Protein AF-A0A4Q7QNF3-F1 (afdb_monomer_lite)

Secondary structure (DSSP, 8-state):
--HHHHHHHHHHHHHHHHHHHHHH-SSHHHHHHHHHHHHHH--SHHHHHHHHHHHHHHHHHH--

Sequence (64 aa):
MDEEQQALLDDVLIVLDIIVILAVEDNPVLGIVFVGLLKAVTKDRAVRIAFILLVIVLNMGRRK

Structure (mmCIF, N/CA/C/O backbone):
data_AF-A0A4Q7QNF3-F1
#
_entry.id   AF-A0A4Q7QNF3-F1
#
loop_
_atom_site.group_PDB
_atom_site.id
_atom_site.type_symbol
_atom_site.label_atom_id
_atom_site.label_alt_id
_atom_site.label_comp_id
_atom_site.label_asym_id
_atom_site.label_entity_id
_atom_site.label_seq_id
_atom_site.pdbx_PDB_ins_code
_atom_site.Cartn_x
_atom_site.Cartn_y
_atom_site.Cartn_z
_atom_site.occupancy
_atom_site.B_iso_or_equiv
_atom_site.auth_seq_id
_atom_site.auth_comp_id
_atom_site.auth_asym_id
_atom_site.auth_atom_id
_atom_site.pdbx_PDB_model_num
ATOM 1 N N . MET A 1 1 ? 16.182 -3.453 -14.512 1.00 62.19 1 MET A N 1
ATOM 2 C CA . MET A 1 1 ? 15.554 -4.196 -13.407 1.00 62.19 1 MET A CA 1
ATOM 3 C C . MET A 1 1 ? 15.061 -5.477 -14.021 1.00 62.19 1 MET A C 1
ATOM 5 O O . MET A 1 1 ? 14.260 -5.401 -14.952 1.00 62.19 1 MET A O 1
ATOM 9 N N . ASP A 1 2 ? 15.641 -6.587 -13.597 1.00 80.19 2 ASP A N 1
ATOM 10 C CA . ASP A 1 2 ? 15.442 -7.882 -14.244 1.00 80.19 2 ASP A CA 1
ATOM 11 C C . ASP A 1 2 ? 13.993 -8.349 -14.033 1.00 80.19 2 ASP A C 1
ATOM 13 O O . ASP A 1 2 ? 13.335 -7.933 -13.075 1.00 80.19 2 ASP A O 1
ATOM 17 N N . GLU A 1 3 ? 13.452 -9.157 -14.945 1.00 77.94 3 GLU A N 1
ATOM 18 C CA . GLU A 1 3 ? 12.035 -9.563 -14.919 1.00 77.94 3 GLU A CA 1
ATOM 19 C C . GLU A 1 3 ? 11.653 -10.282 -13.610 1.00 77.94 3 GLU A C 1
ATOM 21 O O . GLU A 1 3 ? 10.571 -10.048 -13.073 1.00 77.94 3 GLU A O 1
ATOM 26 N N . GLU A 1 4 ? 12.576 -11.048 -13.018 1.00 81.19 4 GLU A N 1
ATOM 27 C CA . GLU A 1 4 ? 12.397 -11.669 -11.696 1.00 81.19 4 GLU A CA 1
ATOM 28 C C . GLU A 1 4 ? 12.201 -10.643 -10.574 1.00 81.19 4 GLU A C 1
ATOM 30 O O . GLU A 1 4 ? 11.355 -10.824 -9.699 1.00 81.19 4 GLU A O 1
ATOM 35 N N . GLN A 1 5 ? 12.942 -9.532 -10.599 1.00 80.50 5 GLN A N 1
ATOM 36 C CA . GLN A 1 5 ? 12.810 -8.483 -9.584 1.00 80.50 5 GLN A CA 1
ATOM 37 C C . GLN A 1 5 ? 11.444 -7.800 -9.672 1.00 80.50 5 GLN A C 1
ATOM 39 O O . GLN A 1 5 ? 10.890 -7.391 -8.655 1.00 80.50 5 GLN A O 1
ATOM 44 N N . GLN A 1 6 ? 10.884 -7.681 -10.878 1.00 80.50 6 GLN A N 1
ATOM 45 C CA . GLN A 1 6 ? 9.542 -7.131 -11.066 1.00 80.50 6 GLN A CA 1
ATOM 46 C C . GLN A 1 6 ? 8.465 -8.056 -10.506 1.00 80.50 6 GLN A C 1
ATOM 48 O O . GLN A 1 6 ? 7.563 -7.568 -9.830 1.00 80.50 6 GLN A O 1
ATOM 53 N N . ALA A 1 7 ? 8.594 -9.365 -10.730 1.00 83.50 7 ALA A N 1
ATOM 54 C CA . ALA A 1 7 ? 7.670 -10.352 -10.182 1.00 83.50 7 ALA A CA 1
ATOM 55 C C . ALA A 1 7 ? 7.687 -10.352 -8.644 1.00 83.50 7 ALA A C 1
ATOM 57 O O . ALA A 1 7 ? 6.636 -10.262 -8.014 1.00 83.50 7 ALA A O 1
ATOM 58 N N . LEU A 1 8 ? 8.879 -10.330 -8.035 1.00 85.81 8 LEU A N 1
ATOM 59 C CA . LEU A 1 8 ? 9.019 -10.237 -6.578 1.00 85.81 8 LEU A CA 1
ATOM 60 C C . LEU A 1 8 ? 8.391 -8.956 -6.008 1.00 85.81 8 LEU A C 1
ATOM 62 O O . LEU A 1 8 ? 7.772 -8.986 -4.946 1.00 85.81 8 LEU A O 1
ATOM 66 N N . LEU A 1 9 ? 8.536 -7.821 -6.698 1.00 84.25 9 LEU A N 1
ATOM 67 C CA . LEU A 1 9 ? 7.922 -6.562 -6.268 1.00 84.25 9 LEU A CA 1
ATOM 68 C C . LEU A 1 9 ? 6.396 -6.589 -6.368 1.00 84.25 9 LEU A C 1
ATOM 70 O O . LEU A 1 9 ? 5.733 -5.991 -5.522 1.00 84.25 9 LEU A O 1
ATOM 74 N N . ASP A 1 10 ? 5.844 -7.267 -7.372 1.00 86.31 10 ASP A N 1
ATOM 75 C CA . ASP A 1 10 ? 4.399 -7.417 -7.518 1.00 86.31 10 ASP A CA 1
ATOM 76 C C . ASP A 1 10 ? 3.818 -8.287 -6.383 1.00 86.31 10 ASP A C 1
ATOM 78 O O . ASP A 1 10 ? 2.806 -7.907 -5.789 1.00 86.31 10 ASP A O 1
ATOM 82 N N . ASP A 1 11 ? 4.507 -9.360 -5.981 1.00 88.81 11 ASP A N 1
ATOM 83 C CA . ASP A 1 11 ? 4.122 -10.175 -4.817 1.00 88.81 11 ASP A CA 1
ATOM 84 C C .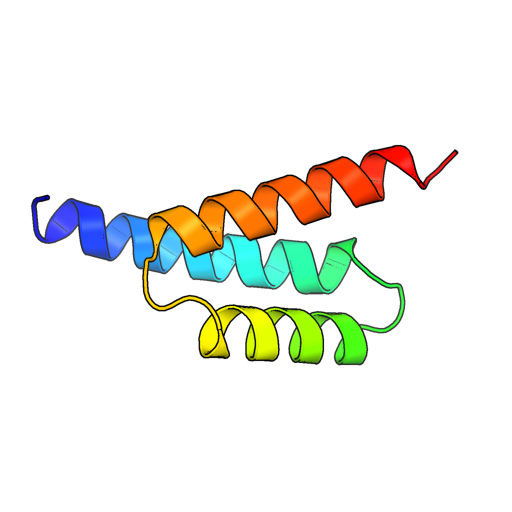 ASP A 1 11 ? 4.185 -9.376 -3.504 1.00 88.81 11 ASP A C 1
ATOM 86 O O . ASP A 1 11 ? 3.252 -9.394 -2.694 1.00 88.81 11 ASP A O 1
ATOM 90 N N . VAL A 1 12 ? 5.264 -8.613 -3.299 1.00 87.19 12 VAL A N 1
ATOM 91 C CA . VAL A 1 12 ? 5.431 -7.753 -2.115 1.00 87.19 12 VAL A CA 1
ATOM 92 C C . VAL A 1 12 ? 4.346 -6.676 -2.053 1.00 87.19 12 VAL A C 1
ATOM 94 O O . VAL A 1 12 ? 3.826 -6.389 -0.973 1.00 87.19 12 VAL A O 1
ATOM 97 N N . LEU A 1 13 ? 3.968 -6.099 -3.196 1.00 88.38 13 LEU A N 1
ATOM 98 C CA . LEU A 1 13 ? 2.884 -5.122 -3.281 1.00 88.38 13 LEU A CA 1
ATOM 99 C C . LEU A 1 13 ? 1.540 -5.710 -2.842 1.00 88.38 13 LEU A C 1
ATOM 101 O O . LEU A 1 13 ? 0.807 -5.038 -2.121 1.00 88.38 13 LEU A O 1
ATOM 105 N N . ILE A 1 14 ? 1.232 -6.957 -3.206 1.00 90.31 14 ILE A N 1
ATOM 106 C CA . ILE A 1 14 ? -0.005 -7.627 -2.774 1.00 90.31 14 ILE A CA 1
ATOM 107 C C . I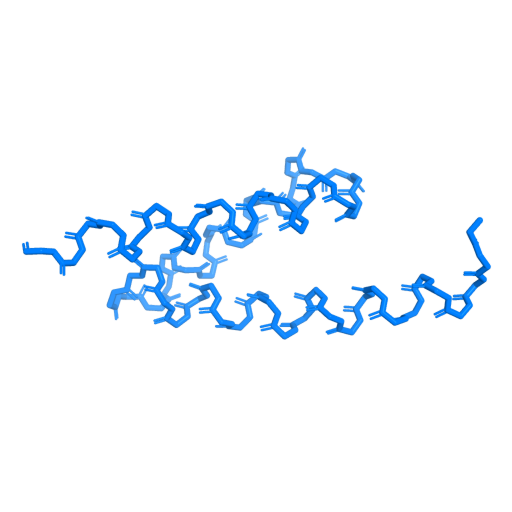LE A 1 14 ? -0.036 -7.775 -1.249 1.00 90.31 14 ILE A C 1
ATOM 109 O O . ILE A 1 14 ? -1.046 -7.468 -0.614 1.00 90.31 14 ILE A O 1
ATOM 113 N N . VAL A 1 15 ? 1.072 -8.211 -0.646 1.00 90.69 15 VAL A N 1
ATOM 114 C CA . VAL A 1 15 ? 1.165 -8.363 0.814 1.00 90.69 15 VAL A CA 1
ATOM 115 C C . VAL A 1 15 ? 1.031 -7.007 1.512 1.00 90.69 15 VAL A C 1
ATOM 117 O O . VAL A 1 15 ? 0.289 -6.882 2.488 1.00 90.69 15 VAL A O 1
ATOM 120 N N . LEU A 1 16 ? 1.704 -5.976 0.998 1.00 88.88 16 LEU A N 1
ATOM 121 C CA . LEU A 1 16 ? 1.633 -4.617 1.535 1.00 88.88 16 LEU A CA 1
ATOM 122 C C . LEU A 1 16 ? 0.226 -4.021 1.437 1.00 88.88 16 LEU A C 1
ATOM 124 O O . LEU A 1 16 ? -0.220 -3.383 2.389 1.00 88.88 16 LEU A O 1
ATOM 128 N N . ASP A 1 17 ? -0.488 -4.261 0.338 1.00 89.31 17 ASP A N 1
ATOM 129 C CA . ASP A 1 17 ? -1.875 -3.827 0.179 1.00 89.31 17 ASP A CA 1
ATOM 130 C C . ASP A 1 17 ? -2.770 -4.426 1.274 1.00 89.31 17 ASP A C 1
ATOM 132 O O . ASP A 1 17 ? -3.540 -3.703 1.905 1.00 89.31 17 ASP A O 1
ATOM 136 N N . ILE A 1 18 ? -2.639 -5.730 1.548 1.00 89.38 18 ILE A N 1
ATOM 137 C CA . ILE A 1 18 ? -3.405 -6.411 2.605 1.00 89.38 18 ILE A CA 1
ATOM 138 C C . ILE A 1 18 ? -3.083 -5.807 3.975 1.00 89.38 18 ILE A C 1
ATOM 140 O O . ILE A 1 18 ? -3.995 -5.494 4.740 1.00 89.38 18 ILE A O 1
ATOM 144 N N . ILE A 1 19 ? -1.796 -5.611 4.279 1.00 88.69 19 ILE A N 1
ATOM 145 C CA . ILE A 1 19 ? -1.364 -5.014 5.549 1.00 88.69 19 ILE A CA 1
ATOM 146 C C . ILE A 1 19 ? -1.957 -3.616 5.707 1.00 88.69 19 ILE A C 1
ATOM 148 O O . ILE A 1 19 ? -2.499 -3.306 6.762 1.00 88.69 19 ILE A O 1
ATOM 152 N N . VAL A 1 20 ? -1.900 -2.781 4.669 1.00 86.94 20 VAL A N 1
ATOM 153 C CA . VAL A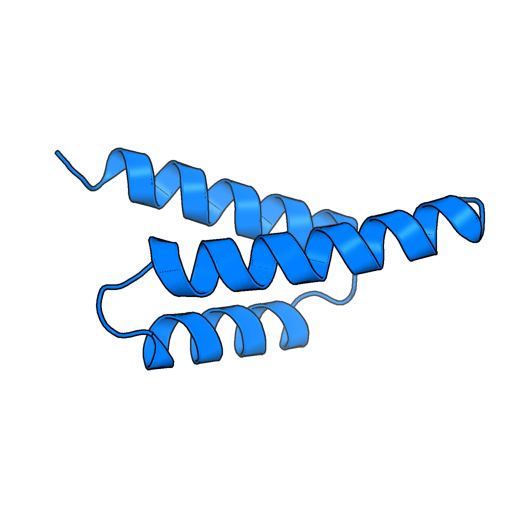 1 20 ? -2.469 -1.427 4.692 1.00 86.94 20 VAL A CA 1
ATOM 154 C C . VAL A 1 20 ? -3.971 -1.457 4.926 1.00 86.94 20 VAL A C 1
ATOM 156 O O . VAL A 1 20 ? -4.454 -0.700 5.764 1.00 86.94 20 VAL A O 1
ATOM 159 N N . ILE A 1 21 ? -4.700 -2.340 4.239 1.00 87.94 21 ILE A N 1
ATOM 160 C CA . ILE A 1 21 ? -6.154 -2.463 4.401 1.00 87.94 21 ILE A CA 1
ATOM 161 C C . ILE A 1 21 ? -6.519 -2.778 5.854 1.00 87.94 21 ILE A C 1
ATOM 163 O O . ILE A 1 21 ? -7.472 -2.206 6.375 1.00 87.94 21 ILE A O 1
ATOM 167 N N . LEU A 1 22 ? -5.754 -3.656 6.506 1.00 85.19 22 LEU A N 1
ATOM 168 C CA . LEU A 1 22 ? -5.988 -4.060 7.894 1.00 85.19 22 LEU A CA 1
ATOM 169 C C . LEU A 1 22 ? -5.457 -3.052 8.921 1.00 85.19 22 LEU A C 1
ATOM 171 O O . LEU A 1 22 ? -5.962 -2.988 10.039 1.00 85.19 22 LEU A O 1
ATOM 175 N N . ALA A 1 23 ? -4.404 -2.309 8.583 1.00 80.19 23 ALA A N 1
ATOM 176 C CA . ALA A 1 23 ? -3.706 -1.454 9.532 1.00 80.19 23 ALA A CA 1
ATOM 177 C C . ALA A 1 23 ? -4.276 -0.038 9.593 1.00 80.19 23 ALA A C 1
ATOM 179 O O . ALA A 1 23 ? -4.250 0.548 10.673 1.00 80.19 23 ALA A O 1
ATOM 180 N N . VAL A 1 24 ? -4.714 0.521 8.457 1.00 78.25 24 VAL A N 1
ATOM 181 C CA . VAL A 1 24 ? -5.011 1.955 8.297 1.00 78.25 24 VAL A CA 1
ATOM 182 C C . VAL A 1 24 ? -6.247 2.400 9.067 1.00 78.25 24 VAL A C 1
ATOM 184 O O . VAL A 1 24 ? -6.171 3.402 9.769 1.00 78.25 24 VAL A O 1
ATOM 187 N N . GLU A 1 25 ? -7.342 1.652 8.988 1.00 76.94 25 GLU A N 1
ATOM 188 C CA . GLU A 1 25 ? -8.622 2.012 9.602 1.00 76.94 25 GLU A CA 1
ATOM 189 C C . GLU A 1 25 ? -9.337 0.764 10.122 1.00 76.94 25 GLU A C 1
ATOM 191 O O . GLU A 1 25 ? -9.187 -0.321 9.561 1.00 76.94 25 GLU A O 1
ATOM 196 N N . ASP A 1 26 ? -10.175 0.929 11.148 1.00 79.94 26 ASP A N 1
ATOM 197 C CA . ASP A 1 26 ? -11.013 -0.163 11.673 1.00 79.94 26 ASP A CA 1
ATOM 198 C C . ASP A 1 26 ? -12.064 -0.616 10.648 1.00 79.94 26 ASP A C 1
ATOM 200 O O . ASP A 1 26 ? -12.549 -1.749 10.683 1.00 79.94 26 ASP A O 1
ATOM 204 N N . ASN A 1 27 ? -12.419 0.272 9.712 1.00 84.69 27 ASN A N 1
ATOM 205 C CA . ASN A 1 27 ? -13.288 -0.057 8.595 1.00 84.69 27 ASN A CA 1
ATOM 206 C C . ASN A 1 27 ? -12.458 -0.531 7.382 1.00 84.69 27 ASN A C 1
ATOM 208 O O . ASN A 1 27 ? -11.878 0.304 6.676 1.00 84.69 27 ASN A O 1
ATOM 212 N N . PRO A 1 28 ? -12.475 -1.837 7.049 1.00 84.00 28 PRO A N 1
ATOM 213 C CA . PRO A 1 28 ? -11.683 -2.386 5.948 1.00 84.00 28 PRO A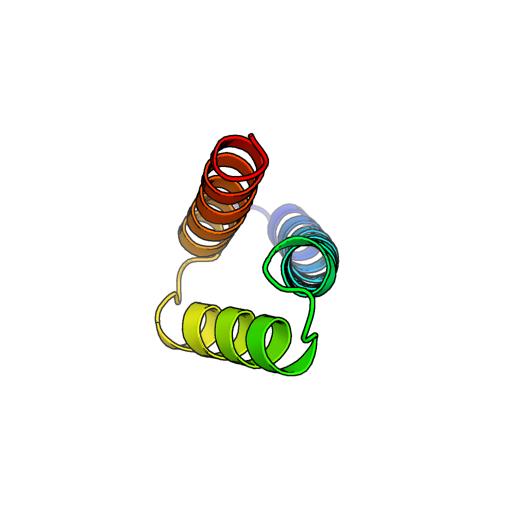 CA 1
ATOM 214 C C . PRO A 1 28 ? -12.075 -1.807 4.581 1.00 84.00 28 PRO A C 1
ATOM 216 O O . PRO A 1 28 ? -11.252 -1.772 3.668 1.00 84.00 28 PRO A O 1
ATOM 219 N N . VAL A 1 29 ? -13.307 -1.303 4.422 1.00 89.81 29 VAL A N 1
ATOM 220 C CA . VAL A 1 29 ? -13.757 -0.663 3.176 1.00 89.81 29 VAL A CA 1
ATOM 221 C C . VAL A 1 29 ? -12.935 0.591 2.882 1.00 89.81 29 VAL A C 1
ATOM 223 O O . VAL A 1 29 ? -12.544 0.807 1.736 1.00 89.81 29 VAL A O 1
ATOM 226 N N . LEU A 1 30 ? -12.616 1.393 3.905 1.00 86.19 30 LEU A N 1
ATOM 227 C CA . LEU A 1 30 ? -11.780 2.585 3.737 1.00 86.19 30 LEU A CA 1
ATOM 228 C C . LEU A 1 30 ? -10.349 2.210 3.346 1.00 86.19 30 LEU A C 1
ATOM 230 O O . LEU A 1 30 ? -9.781 2.840 2.456 1.00 86.19 30 LEU A O 1
ATOM 234 N N . GLY A 1 31 ? -9.803 1.143 3.934 1.00 88.12 31 GLY A N 1
ATOM 235 C CA . GLY A 1 31 ? -8.506 0.591 3.545 1.00 88.12 31 GLY A CA 1
ATOM 236 C C . GLY A 1 31 ? -8.464 0.151 2.076 1.00 88.12 31 GLY A C 1
ATOM 237 O O . GLY A 1 31 ? -7.520 0.476 1.355 1.00 88.12 31 GLY A O 1
ATOM 238 N N . ILE A 1 32 ? -9.514 -0.526 1.596 1.00 90.19 32 ILE A N 1
ATOM 239 C CA . ILE A 1 32 ? -9.625 -0.958 0.191 1.00 90.19 32 ILE A CA 1
ATOM 240 C C . ILE A 1 32 ? -9.689 0.249 -0.746 1.00 90.19 32 ILE A C 1
ATOM 242 O O . ILE A 1 32 ? -8.980 0.288 -1.754 1.00 90.19 32 ILE A O 1
ATOM 246 N N . VAL A 1 33 ? -10.515 1.248 -0.416 1.00 90.94 33 VAL A N 1
ATOM 247 C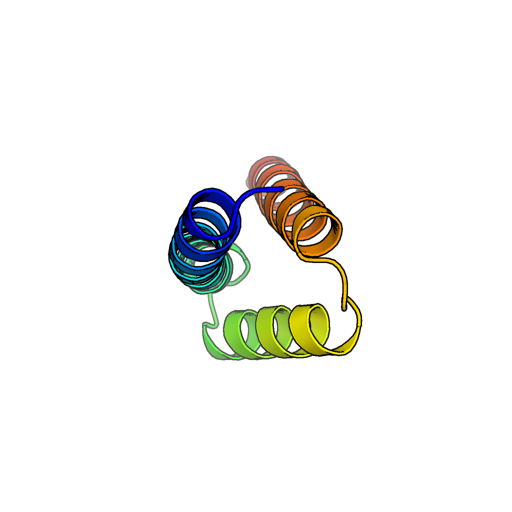 CA . VAL A 1 33 ? -10.621 2.487 -1.201 1.00 90.94 33 VAL A CA 1
ATOM 248 C C . VAL A 1 33 ? -9.274 3.204 -1.242 1.00 90.94 33 VAL A C 1
ATOM 250 O O . VAL A 1 33 ? -8.852 3.641 -2.311 1.00 90.94 33 VAL A O 1
ATOM 253 N N . PHE A 1 34 ? -8.568 3.274 -0.113 1.00 88.94 34 PHE A N 1
ATOM 254 C CA . PHE A 1 34 ? -7.251 3.890 -0.027 1.00 88.94 34 PHE A CA 1
ATOM 255 C C . PHE A 1 34 ? -6.238 3.213 -0.957 1.00 88.94 34 PHE A C 1
ATOM 257 O O . PHE A 1 34 ? -5.614 3.885 -1.779 1.00 88.94 34 PHE A O 1
ATOM 264 N N . VAL A 1 35 ? -6.121 1.883 -0.891 1.00 90.25 35 VAL A N 1
ATOM 265 C CA . VAL A 1 35 ? -5.243 1.116 -1.787 1.00 90.25 35 VAL A CA 1
ATOM 266 C C . VAL A 1 35 ? -5.649 1.310 -3.249 1.00 90.25 35 VAL A C 1
ATOM 268 O O . VAL A 1 35 ? -4.791 1.544 -4.099 1.00 90.25 35 VAL A O 1
ATOM 271 N N . GLY A 1 36 ? -6.948 1.263 -3.559 1.00 90.50 36 GLY A N 1
ATOM 272 C CA . GLY A 1 36 ? -7.460 1.474 -4.914 1.00 90.50 36 GLY A CA 1
ATOM 273 C C . GLY A 1 36 ? -7.082 2.844 -5.483 1.00 90.50 36 GLY A C 1
ATOM 274 O O . GLY A 1 36 ? -6.571 2.932 -6.601 1.00 90.50 36 GLY A O 1
ATOM 275 N N . LEU A 1 37 ? -7.260 3.906 -4.693 1.00 90.44 37 LEU A N 1
ATOM 276 C CA . LEU A 1 37 ? -6.835 5.255 -5.060 1.00 90.44 37 LEU A CA 1
ATOM 277 C C . LEU A 1 37 ? -5.324 5.310 -5.253 1.00 90.44 37 LEU A C 1
ATOM 279 O O . LEU A 1 37 ? -4.866 5.790 -6.287 1.00 90.44 37 LEU A O 1
ATOM 283 N N . LEU A 1 38 ? -4.547 4.757 -4.320 1.00 89.25 38 LEU A N 1
ATOM 284 C CA . LEU A 1 38 ? -3.093 4.746 -4.416 1.00 89.25 38 LEU A CA 1
ATOM 285 C C . LEU A 1 38 ? -2.633 4.105 -5.729 1.00 89.25 38 LEU A C 1
ATOM 287 O O . LEU A 1 38 ? -1.810 4.686 -6.438 1.00 89.25 38 LEU A O 1
ATOM 291 N N . LYS A 1 39 ? -3.227 2.967 -6.106 1.00 89.06 39 LYS A N 1
ATOM 292 C CA . LYS A 1 39 ? -2.949 2.296 -7.381 1.00 89.06 39 LYS A CA 1
ATOM 293 C C . LYS A 1 39 ? -3.284 3.155 -8.597 1.00 89.06 39 LYS A C 1
ATOM 295 O O . LYS A 1 39 ? -2.549 3.106 -9.580 1.00 89.06 39 LYS A O 1
ATOM 300 N N . ALA A 1 40 ? -4.357 3.937 -8.528 1.00 89.88 40 ALA A N 1
ATOM 301 C CA . ALA A 1 40 ? -4.767 4.826 -9.607 1.00 89.88 40 ALA A CA 1
ATOM 302 C C . ALA A 1 40 ? -3.825 6.034 -9.769 1.00 89.88 40 ALA A C 1
ATOM 304 O O . ALA A 1 40 ? -3.534 6.423 -10.900 1.00 89.88 40 ALA A O 1
ATOM 305 N N . VAL A 1 41 ? -3.326 6.614 -8.667 1.00 87.44 41 VAL A N 1
ATOM 306 C CA . VAL A 1 41 ? -2.473 7.819 -8.721 1.00 87.44 41 VAL A CA 1
ATOM 307 C C . VAL A 1 41 ? -0.984 7.489 -8.908 1.00 87.44 41 VAL A C 1
ATOM 309 O O . VAL A 1 41 ? -0.238 8.306 -9.446 1.00 87.44 41 VAL A O 1
ATOM 312 N N . THR A 1 42 ? -0.531 6.290 -8.520 1.00 88.00 42 THR A N 1
ATOM 313 C CA . THR A 1 42 ? 0.868 5.853 -8.694 1.00 88.00 42 THR A CA 1
ATOM 314 C C . THR A 1 42 ? 1.012 4.802 -9.791 1.00 88.00 42 THR A C 1
ATOM 316 O O . THR A 1 42 ? 0.585 3.658 -9.639 1.00 88.00 42 THR A O 1
ATOM 319 N N . LYS A 1 43 ? 1.672 5.180 -10.895 1.00 84.06 43 LYS A N 1
ATOM 320 C CA . LYS A 1 43 ? 2.106 4.239 -11.946 1.00 84.06 43 LYS A CA 1
ATOM 321 C C . LYS A 1 43 ? 3.417 3.531 -11.605 1.00 84.06 43 LYS A C 1
ATOM 323 O O . LYS A 1 43 ? 3.611 2.391 -12.008 1.00 84.06 43 LYS A O 1
ATOM 328 N N . ASP A 1 44 ? 4.305 4.208 -10.884 1.00 87.25 44 ASP A N 1
ATOM 329 C CA . ASP A 1 44 ? 5.596 3.654 -10.490 1.00 87.25 44 ASP A CA 1
ATOM 330 C C . ASP A 1 44 ? 5.451 2.758 -9.248 1.00 87.25 44 ASP A C 1
ATOM 332 O O . ASP A 1 44 ? 4.905 3.175 -8.219 1.00 87.25 44 ASP A O 1
ATOM 336 N N . ARG A 1 45 ? 5.935 1.513 -9.356 1.00 84.88 45 ARG A N 1
ATOM 337 C CA . ARG A 1 45 ? 5.856 0.501 -8.292 1.00 84.88 45 ARG A CA 1
ATOM 338 C C . ARG A 1 45 ? 6.630 0.920 -7.041 1.00 84.88 45 ARG A C 1
ATOM 340 O O . ARG A 1 45 ? 6.125 0.754 -5.934 1.00 84.88 45 ARG A O 1
ATOM 347 N N . ALA A 1 46 ? 7.827 1.483 -7.202 1.00 84.81 46 ALA A N 1
ATOM 348 C CA . ALA A 1 46 ? 8.671 1.889 -6.084 1.00 84.81 46 ALA A CA 1
ATOM 349 C C . ALA A 1 46 ? 8.047 3.066 -5.325 1.00 84.81 46 ALA A C 1
ATOM 351 O O . ALA A 1 46 ? 8.017 3.065 -4.094 1.00 84.81 46 ALA A O 1
ATOM 352 N N . VAL A 1 47 ? 7.465 4.026 -6.050 1.00 87.62 47 VAL A N 1
ATOM 353 C CA . VAL A 1 47 ? 6.720 5.140 -5.442 1.00 87.62 47 VAL A CA 1
ATOM 354 C C . VAL A 1 47 ? 5.519 4.623 -4.650 1.00 87.62 47 VAL A C 1
ATOM 356 O O . VAL A 1 47 ? 5.286 5.074 -3.529 1.00 87.62 47 VAL A O 1
ATOM 359 N N . ARG A 1 48 ? 4.781 3.642 -5.185 1.00 89.19 48 ARG A N 1
ATOM 360 C CA . ARG A 1 48 ? 3.652 3.025 -4.475 1.00 89.19 48 ARG A CA 1
ATOM 361 C C . ARG A 1 48 ? 4.090 2.366 -3.166 1.00 89.19 48 ARG A C 1
ATOM 363 O O . ARG A 1 48 ? 3.473 2.618 -2.134 1.00 89.19 48 ARG A O 1
ATOM 370 N N . ILE A 1 49 ? 5.168 1.579 -3.192 1.00 88.19 49 ILE A N 1
ATOM 371 C CA . ILE A 1 49 ? 5.738 0.945 -1.992 1.00 88.19 49 ILE A CA 1
ATOM 372 C C . ILE A 1 49 ? 6.126 2.009 -0.959 1.00 88.19 49 ILE A C 1
ATOM 374 O O . ILE A 1 49 ? 5.755 1.894 0.208 1.00 88.19 49 ILE A O 1
ATOM 378 N N . ALA A 1 50 ? 6.816 3.072 -1.382 1.00 89.19 50 ALA A N 1
ATOM 379 C CA . ALA A 1 50 ? 7.215 4.158 -0.490 1.00 89.19 50 ALA A CA 1
ATOM 380 C C . ALA A 1 50 ? 6.007 4.837 0.180 1.00 89.19 50 ALA A C 1
ATOM 382 O O . ALA A 1 50 ? 6.030 5.082 1.386 1.00 89.19 50 ALA A O 1
ATOM 383 N N . PHE A 1 51 ? 4.930 5.090 -0.570 1.00 89.31 51 PHE A N 1
ATOM 384 C CA . PHE A 1 51 ? 3.691 5.646 -0.019 1.00 89.31 51 PHE A CA 1
ATOM 385 C C . PHE A 1 51 ? 3.020 4.711 0.985 1.00 89.31 51 PHE A C 1
ATOM 387 O O . PHE A 1 51 ? 2.606 5.164 2.050 1.00 89.31 51 PHE A O 1
ATOM 394 N N . ILE A 1 52 ? 2.922 3.419 0.668 1.00 88.31 52 ILE A N 1
ATOM 395 C CA . ILE A 1 52 ? 2.354 2.419 1.578 1.00 88.31 52 ILE A CA 1
ATOM 396 C C . ILE A 1 52 ? 3.136 2.405 2.898 1.00 88.31 52 ILE A C 1
ATOM 398 O O . ILE A 1 52 ? 2.540 2.500 3.971 1.00 88.31 52 ILE A O 1
ATOM 402 N N . LEU A 1 53 ? 4.467 2.350 2.833 1.00 87.56 53 LEU A N 1
ATOM 403 C CA . LEU A 1 53 ? 5.314 2.362 4.025 1.00 87.56 53 LEU A CA 1
ATOM 404 C C . LEU A 1 53 ? 5.142 3.652 4.834 1.00 87.56 53 LEU A C 1
ATOM 406 O O . LEU A 1 53 ? 5.026 3.596 6.058 1.00 87.56 53 LEU A O 1
ATOM 410 N N . LEU A 1 54 ? 5.066 4.804 4.163 1.00 88.25 54 LEU A N 1
ATOM 411 C CA . LEU A 1 54 ? 4.820 6.088 4.816 1.00 88.25 54 LEU A CA 1
ATOM 412 C C . LEU A 1 54 ? 3.493 6.080 5.585 1.00 88.25 54 LEU A C 1
ATOM 414 O O . LEU A 1 54 ? 3.442 6.518 6.730 1.00 88.25 54 LEU A O 1
ATOM 418 N N . VAL A 1 55 ? 2.429 5.554 4.979 1.00 85.00 55 VAL A N 1
ATOM 419 C CA . VAL A 1 55 ? 1.098 5.460 5.594 1.00 85.00 55 VAL A CA 1
ATOM 420 C C . VAL A 1 55 ? 1.126 4.571 6.833 1.00 85.00 55 VAL A C 1
ATOM 422 O O . VAL A 1 55 ? 0.585 4.957 7.867 1.00 85.00 55 VAL A O 1
ATOM 425 N N . ILE A 1 56 ? 1.806 3.422 6.759 1.00 84.31 56 ILE A N 1
ATOM 426 C CA . ILE A 1 56 ? 1.984 2.519 7.904 1.00 84.31 56 ILE A CA 1
ATOM 427 C C . ILE A 1 56 ? 2.697 3.246 9.053 1.00 84.31 56 ILE A C 1
ATOM 429 O O . ILE A 1 56 ? 2.211 3.234 10.184 1.00 84.31 56 ILE A O 1
ATOM 433 N N . VAL A 1 57 ? 3.814 3.924 8.766 1.00 86.31 57 VAL A N 1
ATOM 434 C CA . VAL A 1 57 ? 4.598 4.662 9.772 1.00 86.31 57 VAL A CA 1
ATOM 435 C C . VAL A 1 57 ? 3.778 5.789 10.402 1.00 86.31 57 VAL A C 1
ATOM 437 O O . VAL A 1 57 ? 3.743 5.923 11.627 1.00 86.31 57 VAL A O 1
ATOM 440 N N . LEU A 1 58 ? 3.084 6.585 9.584 1.00 84.31 58 LEU A N 1
ATOM 441 C CA . LEU A 1 58 ? 2.235 7.672 10.068 1.00 84.31 58 LEU A CA 1
ATOM 442 C C . LEU A 1 58 ? 1.098 7.149 10.944 1.00 84.31 58 LEU A C 1
ATOM 444 O O . LEU A 1 58 ? 0.776 7.776 11.954 1.00 84.31 58 LEU A O 1
ATOM 448 N N . ASN A 1 59 ? 0.513 6.003 10.598 1.00 81.00 59 ASN A N 1
ATOM 449 C CA . ASN A 1 59 ? -0.563 5.437 11.393 1.00 81.00 59 ASN A CA 1
ATOM 450 C C . ASN A 1 59 ? -0.072 4.845 12.722 1.00 81.00 59 ASN A C 1
ATOM 452 O O . ASN A 1 59 ? -0.704 5.049 13.758 1.00 81.00 59 ASN A O 1
ATOM 456 N N . MET A 1 60 ? 1.097 4.194 12.740 1.00 75.62 60 MET A N 1
ATOM 457 C CA . MET A 1 60 ? 1.730 3.767 13.997 1.00 75.62 60 MET A CA 1
ATOM 458 C C . MET A 1 60 ? 1.994 4.955 14.932 1.00 75.62 60 MET A C 1
ATOM 460 O O . MET A 1 60 ? 1.807 4.833 16.139 1.00 75.62 60 MET A O 1
ATOM 464 N N . GLY A 1 61 ? 2.366 6.119 14.389 1.00 68.44 61 GLY A N 1
ATOM 465 C CA . GLY A 1 61 ? 2.566 7.342 15.170 1.00 68.44 61 GLY A CA 1
ATOM 466 C C . GLY A 1 61 ? 1.284 7.955 15.753 1.00 68.44 61 GLY A C 1
ATOM 467 O O . GLY A 1 61 ? 1.367 8.687 16.739 1.00 68.44 61 GLY A O 1
ATOM 468 N N . ARG A 1 62 ? 0.106 7.665 15.176 1.00 63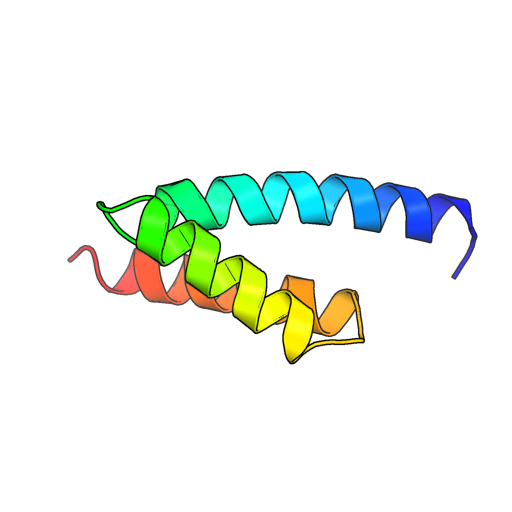.84 62 ARG A N 1
ATOM 469 C CA . ARG A 1 62 ? -1.197 8.179 15.642 1.00 63.84 62 ARG A CA 1
ATOM 470 C C . ARG A 1 62 ? -1.826 7.350 16.761 1.00 63.84 62 ARG A C 1
ATOM 472 O O . ARG A 1 62 ? -2.661 7.890 17.477 1.00 63.84 62 ARG A O 1
ATOM 479 N N . ARG A 1 63 ? -1.442 6.080 16.939 1.00 57.91 63 ARG A N 1
ATOM 480 C CA . ARG A 1 63 ? -1.949 5.212 18.022 1.00 57.91 63 ARG A CA 1
ATOM 481 C C . ARG A 1 63 ? -1.279 5.511 19.375 1.00 57.91 63 ARG A C 1
ATOM 483 O O . ARG A 1 63 ? -0.703 4.613 19.988 1.00 57.91 63 ARG A O 1
ATOM 490 N N . LYS A 1 64 ? -1.324 6.771 19.816 1.00 49.88 64 LYS A N 1
ATOM 491 C CA . LYS A 1 64 ? -0.886 7.211 21.148 1.00 49.88 64 LYS A CA 1
ATOM 492 C C . LYS A 1 64 ? -2.072 7.603 22.013 1.00 49.88 64 LYS A C 1
ATOM 494 O O . LYS A 1 64 ? -2.946 8.325 21.490 1.00 49.88 64 LYS A O 1
#

Foldseek 3Di:
DDPVVVVVLVVVLVVLLVCQLVQQDPDSVVSNVVLVVLVVVDPDSVVSVVVSVVSNVVSVVVPD

Radius of gyration: 12.34 Å; chains: 1; bounding box: 29×20×36 Å

pLDDT: mean 84.1, std 8.01, range [49.88, 90.94]